Protein AF-A0AB36YJ74-F1 (afdb_monomer_lite)

pLDDT: mean 96.89, std 4.42, range [63.16, 98.62]

Foldseek 3Di:
DDDDDDDPVVCVVCVVCCCCVPNPPPLVVQLVVQLVVVVVVVDDSVVSNCVSPVVVVVLVVQCVVPNPVSSLVVDDPVVNVVVVPD

Sequence (86 aa):
MGTIRSSFMEETKADLLSEQAVLCGPVPRLVEECVKFLTDKGVNPRIATYECLNELKLIVDMMVDYGIHGMYQKISTAAKFGGLHA

Structure (mmCIF, N/CA/C/O backbone):
data_AF-A0AB36YJ74-F1
#
_entry.id   AF-A0AB36YJ74-F1
#
loop_
_atom_site.group_PDB
_atom_site.id
_atom_site.type_symbol
_atom_site.label_atom_id
_atom_site.label_alt_id
_atom_site.label_comp_id
_atom_site.label_asym_id
_atom_site.label_entity_id
_atom_site.label_seq_id
_atom_site.pdbx_PDB_ins_code
_atom_site.Cartn_x
_atom_site.Cartn_y
_atom_site.Cartn_z
_atom_site.occupancy
_atom_site.B_iso_or_equiv
_atom_site.auth_seq_id
_atom_site.auth_comp_id
_atom_site.auth_asym_id
_atom_site.auth_atom_id
_atom_site.pdbx_PDB_model_num
ATOM 1 N N . MET A 1 1 ? 19.418 3.987 -2.428 1.00 63.16 1 MET A N 1
ATOM 2 C CA . MET A 1 1 ? 18.933 3.887 -3.822 1.00 63.16 1 MET A CA 1
ATOM 3 C C . MET A 1 1 ? 20.109 3.588 -4.735 1.00 63.16 1 MET A C 1
ATOM 5 O O . MET A 1 1 ? 21.158 4.191 -4.550 1.00 63.16 1 MET A O 1
ATOM 9 N N . GLY A 1 2 ? 19.941 2.643 -5.660 1.00 82.06 2 GLY A N 1
ATOM 10 C CA . GLY A 1 2 ? 20.899 2.349 -6.731 1.00 82.06 2 GLY A CA 1
ATOM 11 C C . GLY A 1 2 ? 20.344 2.786 -8.087 1.00 82.06 2 GLY A C 1
ATOM 12 O O . GLY A 1 2 ? 19.150 3.053 -8.202 1.00 82.06 2 GLY A O 1
ATOM 13 N N . THR A 1 3 ? 21.199 2.869 -9.104 1.00 90.75 3 THR A N 1
ATOM 14 C CA . THR A 1 3 ? 20.781 3.119 -10.488 1.00 90.75 3 THR A CA 1
ATOM 15 C C . THR A 1 3 ? 20.587 1.799 -11.228 1.00 90.75 3 THR A C 1
ATOM 17 O O . THR A 1 3 ? 21.361 0.858 -11.057 1.00 90.75 3 THR A O 1
ATOM 20 N N . ILE A 1 4 ? 19.549 1.730 -12.061 1.00 94.50 4 ILE A N 1
ATOM 21 C CA . ILE A 1 4 ? 19.266 0.582 -12.927 1.00 94.50 4 ILE A CA 1
ATOM 22 C C . ILE A 1 4 ? 19.298 1.086 -14.368 1.00 94.50 4 ILE A C 1
ATOM 24 O O . ILE A 1 4 ? 18.651 2.077 -14.701 1.00 94.50 4 ILE A O 1
ATOM 28 N N . ARG A 1 5 ? 20.093 0.436 -15.222 1.00 96.25 5 ARG A N 1
ATOM 29 C CA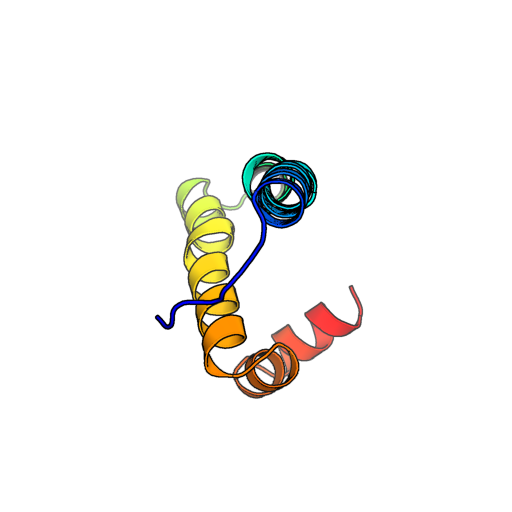 . ARG A 1 5 ? 20.164 0.775 -16.648 1.00 96.25 5 ARG A CA 1
ATOM 30 C C . ARG A 1 5 ? 18.915 0.246 -17.355 1.00 96.25 5 ARG A C 1
ATOM 32 O O . ARG A 1 5 ? 18.613 -0.932 -17.218 1.00 96.25 5 ARG A O 1
ATOM 39 N N . SER A 1 6 ? 18.262 1.095 -18.145 1.00 96.56 6 SER A N 1
ATOM 40 C CA . SER A 1 6 ? 17.075 0.764 -18.944 1.00 96.56 6 SER A CA 1
ATOM 41 C C . SER A 1 6 ? 17.147 1.426 -20.330 1.00 96.56 6 SER A C 1
ATOM 43 O O . SER A 1 6 ? 18.031 2.251 -20.588 1.00 96.56 6 SER A O 1
ATOM 45 N N . SER A 1 7 ? 16.241 1.048 -21.233 1.00 98.38 7 SER A N 1
ATOM 46 C CA . SER A 1 7 ? 15.977 1.768 -22.485 1.00 98.38 7 SER A CA 1
ATOM 47 C C . SER A 1 7 ? 14.810 2.746 -22.312 1.00 98.38 7 SER A C 1
ATOM 49 O O . SER A 1 7 ? 13.958 2.540 -21.454 1.00 98.38 7 SER A O 1
ATOM 51 N N . PHE A 1 8 ? 14.717 3.768 -23.170 1.00 98.44 8 PHE A N 1
ATOM 52 C CA . PHE A 1 8 ? 13.570 4.690 -23.166 1.00 98.44 8 PHE A CA 1
ATOM 53 C C . PHE A 1 8 ? 12.229 3.950 -23.265 1.00 98.44 8 PHE A C 1
ATOM 55 O O . PHE A 1 8 ? 11.304 4.242 -22.523 1.00 98.44 8 PHE A O 1
ATOM 62 N N . MET A 1 9 ? 12.129 2.956 -24.153 1.00 98.56 9 MET A N 1
ATOM 63 C CA . MET A 1 9 ? 10.879 2.220 -24.352 1.00 98.56 9 MET A CA 1
ATOM 64 C C . MET A 1 9 ? 10.492 1.371 -23.134 1.00 98.56 9 MET A C 1
ATOM 66 O O . MET A 1 9 ? 9.310 1.269 -22.813 1.00 98.56 9 MET A O 1
ATOM 70 N N . GLU A 1 10 ? 11.470 0.745 -22.479 1.00 98.25 10 GLU A N 1
ATOM 71 C CA . GLU A 1 10 ? 11.232 -0.078 -21.291 1.00 98.25 10 GLU A CA 1
ATOM 72 C C . GLU A 1 10 ? 10.797 0.776 -20.103 1.00 98.25 10 GLU A C 1
ATOM 74 O O . GLU A 1 10 ? 9.799 0.451 -19.465 1.00 98.25 10 GLU A O 1
ATOM 79 N N . GLU A 1 11 ? 11.497 1.883 -19.850 1.00 98.25 11 GLU A N 1
ATOM 80 C CA . GLU A 1 11 ? 11.154 2.818 -18.780 1.00 98.25 11 GLU A CA 1
ATOM 81 C C . GLU A 1 11 ? 9.764 3.417 -18.995 1.00 98.25 11 GLU A C 1
ATOM 83 O O . GLU A 1 11 ? 8.911 3.255 -18.130 1.00 98.25 11 GLU A O 1
ATOM 88 N N . THR A 1 12 ? 9.475 3.956 -20.182 1.00 98.56 12 THR A N 1
ATOM 89 C CA . THR A 1 12 ? 8.174 4.581 -20.456 1.00 98.56 12 THR A CA 1
ATOM 90 C C . THR A 1 12 ? 7.030 3.582 -20.310 1.00 98.56 12 THR A C 1
ATOM 92 O O . THR A 1 12 ? 5.966 3.912 -19.794 1.00 98.56 12 THR A O 1
ATOM 95 N N . LYS A 1 13 ? 7.226 2.331 -20.747 1.00 98.44 13 LYS A N 1
ATOM 96 C CA . LYS A 1 13 ? 6.203 1.296 -20.584 1.00 98.44 13 LYS A CA 1
ATOM 97 C C . LYS A 1 13 ? 6.029 0.904 -19.117 1.00 98.44 13 LYS A C 1
ATOM 99 O O . LYS A 1 13 ? 4.895 0.729 -18.681 1.00 98.44 13 LYS A O 1
ATOM 104 N N . ALA A 1 14 ? 7.121 0.716 -18.379 1.00 98.12 14 ALA A N 1
ATOM 105 C CA . ALA A 1 14 ? 7.065 0.313 -16.979 1.00 98.12 14 ALA A CA 1
ATOM 106 C C . ALA A 1 14 ? 6.451 1.408 -16.098 1.00 98.12 14 ALA A C 1
ATOM 108 O O . ALA A 1 14 ? 5.576 1.099 -15.291 1.00 98.12 14 ALA A O 1
ATOM 109 N N . ASP A 1 15 ? 6.856 2.661 -16.298 1.00 98.31 15 ASP A N 1
ATOM 110 C CA . ASP A 1 15 ? 6.387 3.821 -15.543 1.00 98.31 15 ASP A CA 1
ATOM 111 C C . ASP A 1 15 ? 4.870 3.984 -15.700 1.00 98.31 15 ASP A C 1
ATOM 113 O O . ASP A 1 15 ? 4.135 3.774 -14.731 1.00 98.31 15 ASP A O 1
ATOM 117 N N . LEU A 1 16 ? 4.395 4.137 -16.946 1.00 98.50 16 LEU A N 1
ATOM 118 C CA . LEU A 1 16 ? 2.971 4.286 -17.275 1.00 98.50 16 LEU A CA 1
ATOM 119 C C . LEU A 1 16 ? 2.109 3.117 -16.777 1.00 98.50 16 LEU A C 1
ATOM 121 O O . LEU A 1 16 ? 0.987 3.311 -16.309 1.00 98.50 16 LEU A O 1
ATOM 125 N N . LEU A 1 1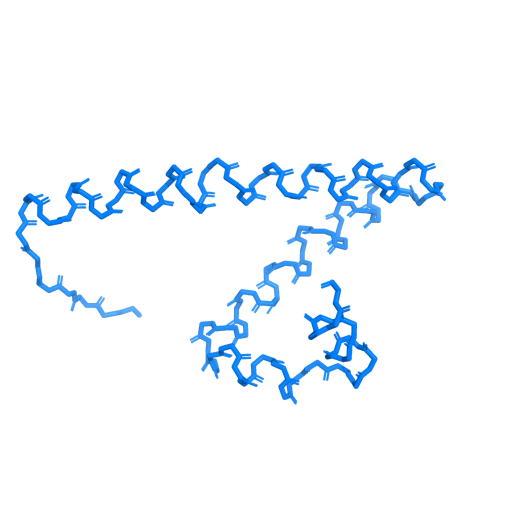7 ? 2.600 1.879 -16.887 1.00 98.31 17 LEU A N 1
ATOM 126 C CA . LEU A 1 17 ? 1.848 0.725 -16.395 1.00 98.31 17 LEU A CA 1
ATOM 127 C C . LEU A 1 17 ? 1.808 0.694 -14.868 1.00 98.31 17 LEU A C 1
ATOM 129 O O . LEU A 1 17 ? 0.763 0.391 -14.298 1.00 98.31 17 LEU A O 1
ATOM 133 N N . SER A 1 18 ? 2.920 0.993 -14.197 1.00 98.31 18 SER A N 1
ATOM 134 C CA . SER A 1 18 ? 3.006 0.913 -12.738 1.00 98.31 18 SER A CA 1
ATOM 135 C C . SER A 1 18 ? 2.190 2.005 -12.046 1.00 98.31 18 SER A C 1
ATOM 137 O O . SER A 1 18 ? 1.492 1.718 -11.070 1.00 98.31 18 SER A O 1
ATOM 139 N N . GLU A 1 19 ? 2.188 3.229 -12.576 1.00 98.25 19 GLU A N 1
ATOM 140 C CA . GLU A 1 19 ? 1.389 4.326 -12.031 1.00 98.25 19 GLU A CA 1
ATOM 141 C C . GLU A 1 19 ? -0.118 4.046 -12.159 1.00 98.25 19 GLU A C 1
ATOM 143 O O . GLU A 1 19 ? -0.882 4.297 -11.223 1.00 98.25 19 GLU A O 1
ATOM 148 N N . GLN A 1 20 ? -0.543 3.437 -13.271 1.00 97.81 20 GLN A N 1
ATOM 149 C CA . GLN A 1 20 ? -1.948 3.120 -13.532 1.00 97.81 20 GLN A CA 1
ATOM 150 C C . GLN A 1 20 ? -2.410 1.862 -12.794 1.00 97.81 20 GLN A C 1
ATOM 152 O O . GLN A 1 20 ? -3.541 1.816 -12.314 1.00 97.81 20 GLN A O 1
ATOM 157 N N . ALA A 1 21 ? -1.558 0.840 -12.698 1.00 97.75 21 ALA A N 1
ATOM 158 C CA . ALA A 1 21 ? -1.919 -0.456 -12.127 1.00 97.75 21 ALA A CA 1
ATOM 159 C C . ALA A 1 21 ? -1.641 -0.571 -10.623 1.00 97.75 21 ALA A C 1
ATOM 161 O O . ALA A 1 21 ? -2.141 -1.504 -9.996 1.00 97.75 21 ALA A O 1
ATOM 162 N N . VAL A 1 22 ? -0.855 0.340 -10.036 1.00 97.69 22 VAL A N 1
ATOM 163 C CA . VAL A 1 22 ? -0.513 0.296 -8.607 1.00 97.69 22 VAL A CA 1
ATOM 164 C C . VAL A 1 22 ? -0.456 1.691 -7.982 1.00 97.69 22 VAL A C 1
ATOM 166 O O . VAL A 1 22 ? -1.230 1.975 -7.070 1.00 97.69 22 VAL A O 1
ATOM 169 N N . LEU A 1 23 ? 0.452 2.559 -8.437 1.00 97.81 23 LEU A N 1
ATOM 170 C CA . LEU A 1 23 ? 0.937 3.669 -7.604 1.00 97.81 23 LEU A CA 1
ATOM 171 C C . LEU A 1 23 ? -0.049 4.836 -7.486 1.00 97.81 23 LEU A C 1
ATOM 173 O O . LEU A 1 23 ? -0.328 5.290 -6.381 1.00 97.81 23 LEU A O 1
ATOM 177 N N . CYS A 1 24 ? -0.557 5.339 -8.610 1.00 97.62 24 CYS A N 1
ATOM 178 C CA . CYS A 1 24 ? -1.290 6.604 -8.661 1.00 97.62 24 CYS A CA 1
ATOM 179 C C . CYS A 1 24 ? -2.803 6.414 -8.778 1.00 97.62 24 CYS A C 1
ATOM 181 O O . CYS A 1 24 ? -3.557 7.268 -8.321 1.00 97.62 24 CYS A O 1
ATOM 183 N N . GLY A 1 25 ? -3.264 5.307 -9.361 1.00 94.38 25 GLY A N 1
ATOM 184 C CA . GLY A 1 25 ? -4.688 4.968 -9.367 1.00 94.38 25 GLY A CA 1
ATOM 185 C C . GLY A 1 25 ? -5.088 4.106 -8.163 1.00 94.38 25 GLY A C 1
ATOM 186 O O . GLY A 1 25 ? -5.874 4.554 -7.325 1.00 94.38 25 GLY A O 1
ATOM 187 N N . PRO A 1 26 ? -4.580 2.864 -8.064 1.00 98.12 26 PRO A N 1
ATOM 188 C CA . PRO A 1 26 ? -5.097 1.899 -7.094 1.00 98.12 26 PRO A CA 1
ATOM 189 C C . PRO A 1 26 ? -4.765 2.183 -5.632 1.00 98.12 26 PRO A C 1
ATOM 191 O O . PRO A 1 26 ? -5.663 2.078 -4.803 1.00 98.12 26 PRO A O 1
ATOM 194 N N . VAL A 1 27 ? -3.527 2.558 -5.291 1.00 98.25 27 VAL A N 1
ATOM 195 C CA . VAL A 1 27 ? -3.155 2.808 -3.886 1.00 98.25 27 VAL A CA 1
ATOM 196 C C . VAL A 1 27 ? -3.989 3.936 -3.254 1.00 98.25 27 VAL A C 1
ATOM 198 O O . VAL A 1 27 ? -4.569 3.691 -2.194 1.00 98.25 27 VAL A O 1
ATOM 201 N N . PRO A 1 28 ? -4.140 5.130 -3.868 1.00 98.00 28 PRO A N 1
ATOM 202 C CA . PRO A 1 28 ? -4.993 6.179 -3.306 1.00 98.00 28 PRO A CA 1
ATOM 203 C C . PRO A 1 28 ? -6.451 5.738 -3.152 1.00 98.00 28 PRO A C 1
ATOM 205 O O . PRO A 1 28 ? -7.039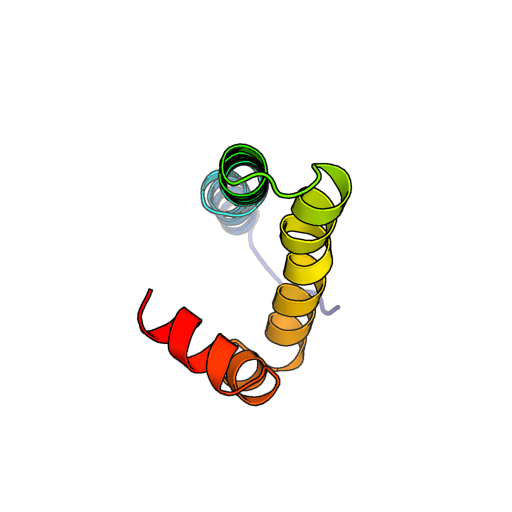 5.938 -2.092 1.00 98.00 28 PRO A O 1
ATOM 208 N N . ARG A 1 29 ? -7.009 5.060 -4.166 1.00 98.31 29 ARG A N 1
ATOM 209 C CA . ARG A 1 29 ? -8.382 4.537 -4.121 1.00 98.31 29 ARG A CA 1
ATOM 210 C C . ARG A 1 29 ? -8.576 3.529 -2.990 1.00 98.31 29 ARG A C 1
ATOM 212 O O . ARG A 1 29 ? -9.563 3.619 -2.271 1.00 98.31 29 ARG A O 1
ATOM 219 N N . LEU A 1 30 ? -7.637 2.598 -2.812 1.00 98.12 30 LEU A N 1
ATOM 220 C CA . LEU A 1 30 ? -7.675 1.617 -1.727 1.00 98.12 30 LEU A CA 1
ATOM 221 C C . LEU A 1 30 ? -7.720 2.314 -0.362 1.00 98.12 30 LEU A C 1
ATOM 223 O O . LEU A 1 30 ? -8.521 1.944 0.493 1.00 98.12 30 LEU A O 1
ATOM 227 N N . VAL A 1 31 ? -6.887 3.339 -0.161 1.00 98.25 31 VAL A N 1
ATOM 228 C CA . VAL A 1 31 ? -6.886 4.119 1.083 1.00 98.25 31 VAL A CA 1
ATOM 229 C C . VAL A 1 31 ? -8.236 4.808 1.288 1.00 98.25 31 VAL A C 1
ATOM 231 O O . VAL A 1 31 ? -8.809 4.691 2.368 1.00 98.25 31 VAL A O 1
ATOM 234 N N . GLU A 1 32 ? -8.774 5.486 0.273 1.00 98.19 32 GLU A N 1
ATOM 235 C CA . GLU A 1 32 ? -10.075 6.165 0.360 1.00 98.19 32 GLU A CA 1
ATOM 236 C C . GLU A 1 32 ? -11.224 5.196 0.680 1.00 98.19 32 GLU A C 1
ATOM 238 O O . GLU A 1 32 ? -12.045 5.477 1.557 1.00 98.19 32 GLU A O 1
ATOM 243 N N . GLU A 1 33 ? -11.265 4.039 0.016 1.00 98.50 33 GLU A N 1
ATOM 244 C CA . GLU A 1 33 ? -12.285 3.009 0.229 1.00 98.50 33 GLU A CA 1
ATOM 245 C C . GLU A 1 33 ? -12.197 2.404 1.638 1.00 98.50 33 GLU A C 1
ATOM 247 O O . GLU A 1 33 ? -13.222 2.263 2.311 1.00 98.50 33 GLU A O 1
ATOM 252 N N . CYS A 1 34 ? -10.988 2.129 2.138 1.00 98.00 34 CYS A N 1
ATOM 253 C CA . CYS A 1 34 ? -10.777 1.643 3.502 1.00 98.00 34 CYS A CA 1
ATOM 254 C C . CYS A 1 34 ? -11.155 2.693 4.558 1.00 98.00 34 CYS A C 1
ATOM 256 O O . CYS A 1 34 ? -11.841 2.370 5.530 1.00 98.00 34 CYS A O 1
ATOM 258 N N . VAL A 1 35 ? -10.788 3.964 4.354 1.00 98.56 35 VAL A N 1
ATOM 259 C CA . VAL A 1 35 ? -11.193 5.064 5.247 1.00 98.56 35 VAL A CA 1
ATOM 260 C C . VAL A 1 35 ? -12.713 5.182 5.279 1.00 98.56 35 VAL A C 1
ATOM 262 O O . VAL A 1 35 ? -13.307 5.275 6.358 1.00 98.56 35 VAL A O 1
ATOM 265 N N . LYS A 1 36 ? -13.365 5.131 4.112 1.00 98.56 36 LYS A N 1
ATOM 266 C CA . LYS A 1 36 ? -14.825 5.151 4.026 1.00 98.56 36 LYS A CA 1
ATOM 267 C C . LYS A 1 36 ? -15.439 3.968 4.779 1.00 98.56 36 LYS A C 1
ATOM 269 O O . LYS A 1 36 ? -16.344 4.164 5.581 1.00 98.56 36 LYS A O 1
ATOM 274 N N . PHE A 1 37 ? -14.924 2.759 4.579 1.00 98.38 37 PHE A N 1
ATOM 275 C CA . PHE A 1 37 ? -15.411 1.571 5.275 1.00 98.38 37 PHE A CA 1
ATOM 276 C C . PHE A 1 37 ? -15.319 1.708 6.804 1.00 98.38 37 PHE A C 1
ATOM 278 O O . PHE A 1 37 ? -16.298 1.452 7.505 1.00 98.38 37 PHE A O 1
ATOM 285 N N . LEU A 1 38 ? -14.174 2.148 7.335 1.00 98.56 38 LEU A N 1
ATOM 286 C CA . LEU A 1 38 ? -13.992 2.323 8.779 1.00 98.56 38 LEU A CA 1
ATOM 287 C C . LEU A 1 38 ? -14.907 3.419 9.340 1.00 98.56 38 LEU A C 1
ATOM 289 O O . LEU A 1 38 ? -15.517 3.244 10.397 1.00 98.56 38 LEU A O 1
ATOM 293 N N . THR A 1 39 ? -15.045 4.534 8.624 1.00 98.56 39 THR A N 1
ATOM 294 C CA . THR A 1 39 ? -15.930 5.635 9.036 1.00 98.56 39 THR A CA 1
ATOM 295 C C . THR A 1 39 ? -17.408 5.254 8.996 1.00 98.56 39 THR A C 1
ATOM 297 O O . THR A 1 39 ? -18.126 5.563 9.946 1.00 98.56 39 THR A O 1
ATOM 300 N N . ASP A 1 40 ? -17.855 4.493 7.992 1.00 98.62 40 ASP A N 1
ATOM 301 C CA . ASP A 1 40 ? -19.210 3.921 7.933 1.00 98.62 40 ASP A CA 1
ATOM 302 C C . ASP A 1 40 ? -19.486 2.971 9.120 1.00 98.62 40 ASP A C 1
ATOM 304 O O . ASP A 1 40 ? -20.631 2.800 9.542 1.00 98.62 40 ASP A O 1
ATOM 308 N N . LYS A 1 41 ? -18.438 2.360 9.690 1.00 98.44 41 LYS A N 1
ATOM 309 C CA . LYS A 1 41 ? -18.499 1.531 10.907 1.00 98.44 41 LYS A CA 1
ATOM 310 C C . LYS A 1 41 ? -18.368 2.332 12.209 1.00 98.44 41 LYS A C 1
ATOM 312 O O . LYS A 1 41 ? -18.332 1.736 13.283 1.00 98.44 41 LYS A O 1
ATOM 317 N N . GLY A 1 42 ? -18.336 3.663 12.135 1.00 98.44 42 GLY A N 1
ATOM 318 C CA . GLY A 1 42 ? -18.300 4.557 13.293 1.00 98.44 42 GLY A CA 1
ATOM 319 C C . GLY A 1 42 ? -16.897 4.894 13.805 1.00 98.44 42 GLY A C 1
ATOM 320 O O . GLY A 1 42 ? -16.775 5.520 14.859 1.00 98.44 42 GLY A O 1
ATOM 321 N N . VAL A 1 43 ? -15.834 4.519 13.087 1.00 98.56 43 VAL A N 1
ATOM 322 C CA . VAL A 1 43 ? -14.467 4.939 13.430 1.00 98.56 43 VAL A CA 1
ATOM 323 C C . VAL A 1 43 ? -14.302 6.428 13.126 1.00 98.56 43 VAL A C 1
ATOM 325 O O . VAL A 1 43 ? -14.770 6.932 12.105 1.00 98.56 43 VAL A O 1
ATOM 328 N N . ASN A 1 44 ? -13.618 7.158 14.010 1.00 98.44 44 ASN A N 1
ATOM 329 C CA . ASN A 1 44 ? -13.330 8.572 13.788 1.00 98.44 44 ASN A CA 1
ATOM 330 C C . ASN A 1 44 ? -12.554 8.770 12.465 1.00 98.44 44 ASN A C 1
ATOM 332 O O . ASN A 1 44 ? -11.533 8.107 12.290 1.00 98.44 44 ASN A O 1
ATOM 336 N N . PRO A 1 45 ? -12.939 9.717 11.585 1.00 97.75 45 PRO A N 1
ATOM 337 C CA . PRO A 1 45 ? -12.273 9.906 10.295 1.00 97.75 45 PRO A CA 1
ATOM 338 C C . PRO A 1 45 ? -10.764 10.141 10.378 1.00 97.75 45 PRO A C 1
ATOM 340 O O . PRO A 1 45 ? -10.028 9.609 9.558 1.00 97.75 45 PRO A O 1
ATOM 343 N N . ARG A 1 46 ? -10.273 10.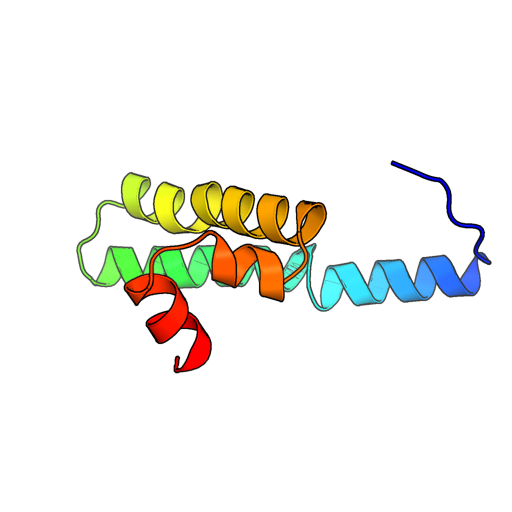874 11.388 1.00 97.50 46 ARG A N 1
ATOM 344 C CA . ARG A 1 46 ? -8.826 11.094 11.550 1.00 97.50 46 ARG A CA 1
ATOM 345 C C . ARG A 1 46 ? -8.092 9.818 11.945 1.00 97.50 46 ARG A C 1
ATOM 347 O O . ARG A 1 46 ? -6.987 9.600 11.464 1.00 97.50 46 ARG A O 1
ATOM 354 N N . ILE A 1 47 ? -8.706 8.991 12.793 1.00 98.38 47 ILE A N 1
ATOM 355 C CA . ILE A 1 47 ? -8.155 7.679 13.150 1.00 98.38 47 ILE A CA 1
ATOM 356 C C . ILE A 1 47 ? -8.183 6.763 11.928 1.00 98.38 47 ILE A C 1
ATOM 358 O O . ILE A 1 47 ? -7.150 6.218 11.579 1.00 98.38 47 ILE A O 1
ATOM 362 N N . ALA A 1 48 ? -9.308 6.676 11.213 1.00 98.44 48 ALA A N 1
ATOM 363 C CA . ALA A 1 48 ? -9.415 5.872 9.997 1.00 98.44 48 ALA A CA 1
ATOM 364 C C . ALA A 1 48 ? -8.359 6.261 8.949 1.00 98.44 48 ALA A C 1
ATOM 366 O O . ALA A 1 48 ? -7.694 5.392 8.399 1.00 98.44 48 ALA A O 1
ATOM 367 N N . THR A 1 49 ? -8.147 7.559 8.704 1.00 97.75 49 THR A N 1
ATOM 368 C CA . THR A 1 49 ? -7.081 8.022 7.804 1.00 97.75 49 THR A CA 1
ATOM 369 C C . THR A 1 49 ? -5.696 7.618 8.297 1.00 97.75 49 THR A C 1
ATOM 371 O O . THR A 1 49 ? -4.890 7.167 7.490 1.00 97.75 49 THR A O 1
ATOM 374 N N . TYR A 1 50 ? -5.410 7.757 9.594 1.00 97.62 50 TYR A N 1
ATOM 375 C CA . TYR A 1 50 ? -4.122 7.347 10.152 1.00 97.62 50 TYR A CA 1
ATOM 376 C C . TYR A 1 50 ? -3.886 5.840 9.970 1.00 97.62 50 TYR A C 1
ATOM 378 O O . TYR A 1 50 ? -2.868 5.447 9.407 1.00 97.62 50 TYR A O 1
ATOM 386 N N . GLU A 1 51 ? -4.858 5.014 10.355 1.00 98.00 51 GLU A N 1
ATOM 387 C CA . GLU A 1 51 ? -4.813 3.555 10.202 1.00 98.00 51 GLU A CA 1
ATOM 388 C C . GLU A 1 51 ? -4.615 3.151 8.730 1.00 98.00 51 GLU A C 1
ATOM 390 O O . GLU A 1 51 ? -3.770 2.325 8.411 1.00 98.00 51 GLU A O 1
ATOM 395 N N . CYS A 1 52 ? -5.338 3.766 7.789 1.00 97.94 52 CYS A N 1
ATOM 396 C CA . CYS A 1 52 ? -5.269 3.361 6.383 1.00 97.94 52 CYS A CA 1
ATOM 397 C C . CYS A 1 52 ? -4.066 3.926 5.615 1.00 97.94 52 CYS A C 1
ATOM 399 O O . CYS A 1 52 ? -3.612 3.288 4.668 1.00 97.94 52 CYS A O 1
ATOM 401 N N . LEU A 1 53 ? -3.560 5.113 5.967 1.00 97.44 53 LEU A N 1
ATOM 402 C CA . LEU A 1 53 ? -2.484 5.775 5.219 1.00 97.44 53 LEU A CA 1
ATOM 403 C C . LEU A 1 53 ? -1.127 5.677 5.924 1.00 97.44 53 LEU A C 1
ATOM 405 O O . LEU A 1 53 ? -0.127 5.323 5.296 1.00 97.44 53 LEU A O 1
ATOM 409 N N . ASN A 1 54 ? -1.065 5.993 7.219 1.00 95.94 54 ASN A N 1
ATOM 410 C CA . ASN A 1 54 ? 0.198 5.990 7.954 1.00 95.94 54 ASN A CA 1
ATOM 411 C C . ASN A 1 54 ? 0.691 4.564 8.208 1.00 95.94 54 ASN A C 1
ATOM 413 O O . ASN A 1 54 ? 1.886 4.315 8.043 1.00 95.94 54 ASN A O 1
ATOM 417 N N . GLU A 1 55 ? -0.190 3.616 8.539 1.00 97.69 55 GLU A N 1
ATOM 418 C CA . GLU A 1 55 ? 0.243 2.218 8.666 1.00 97.69 55 GLU A CA 1
ATOM 419 C C . GLU A 1 55 ? 0.587 1.592 7.314 1.00 97.69 55 GLU A C 1
ATOM 421 O O . GLU A 1 55 ? 1.537 0.812 7.235 1.00 97.69 55 GLU A O 1
ATOM 426 N N . LEU A 1 56 ? -0.086 1.989 6.224 1.00 98.00 56 LEU A N 1
ATOM 427 C CA . LEU A 1 56 ? 0.294 1.553 4.877 1.00 98.00 56 LEU A CA 1
ATOM 428 C C . LEU A 1 56 ? 1.749 1.924 4.567 1.00 98.00 56 LEU A C 1
ATOM 430 O O . LEU A 1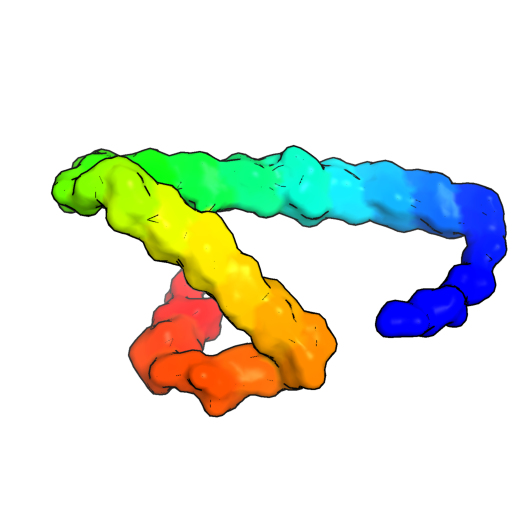 56 ? 2.487 1.095 4.035 1.00 98.00 56 LEU A O 1
ATOM 434 N N . LYS A 1 57 ? 2.197 3.124 4.962 1.00 97.81 57 LYS A N 1
ATOM 435 C CA . LYS A 1 57 ? 3.614 3.494 4.856 1.00 97.81 57 LYS A CA 1
ATOM 436 C C . LYS A 1 57 ? 4.514 2.515 5.614 1.00 97.81 57 LYS A C 1
ATOM 438 O O . LYS A 1 57 ? 5.509 2.075 5.049 1.00 97.81 57 LYS A O 1
ATOM 443 N N . LEU A 1 58 ? 4.179 2.156 6.855 1.00 97.44 58 LEU A N 1
ATOM 444 C CA . LEU A 1 58 ? 4.982 1.216 7.650 1.00 97.44 58 LEU A CA 1
ATOM 445 C C . LEU A 1 58 ? 5.059 -0.169 6.990 1.00 97.44 58 LEU A C 1
ATOM 447 O O . LEU A 1 58 ? 6.125 -0.783 6.965 1.00 97.44 58 LEU A O 1
ATOM 451 N N . ILE A 1 59 ? 3.949 -0.649 6.425 1.00 98.06 59 ILE A N 1
ATOM 452 C CA . ILE A 1 59 ? 3.897 -1.925 5.700 1.00 98.06 59 ILE A CA 1
ATOM 453 C C . ILE A 1 59 ? 4.763 -1.872 4.438 1.00 98.06 59 ILE A C 1
ATOM 455 O O . ILE A 1 59 ? 5.559 -2.785 4.216 1.00 98.06 59 ILE A O 1
ATOM 459 N N . VAL A 1 60 ? 4.663 -0.801 3.644 1.00 98.06 60 VAL A N 1
ATOM 460 C CA . VAL A 1 60 ? 5.477 -0.615 2.432 1.00 98.06 60 VAL A CA 1
ATOM 461 C C . VAL A 1 60 ? 6.960 -0.488 2.775 1.00 98.06 60 VAL A C 1
ATOM 463 O O . VAL A 1 60 ? 7.774 -1.152 2.137 1.00 98.06 60 VAL A O 1
ATOM 466 N N . ASP A 1 61 ? 7.321 0.282 3.804 1.00 98.12 61 ASP A N 1
ATOM 467 C CA . ASP A 1 61 ? 8.709 0.404 4.262 1.00 98.12 61 ASP A CA 1
ATOM 468 C C . ASP A 1 61 ? 9.264 -0.982 4.659 1.00 98.12 61 ASP A C 1
ATOM 470 O O . ASP A 1 61 ? 10.340 -1.377 4.212 1.00 98.12 61 ASP A O 1
ATOM 474 N N . MET A 1 62 ? 8.493 -1.794 5.397 1.00 98.25 62 MET A N 1
ATOM 475 C CA . MET A 1 62 ? 8.895 -3.168 5.724 1.00 98.25 62 MET A CA 1
ATOM 476 C C . MET A 1 62 ? 9.012 -4.076 4.494 1.00 98.25 62 MET A C 1
ATOM 478 O O . MET A 1 62 ? 9.888 -4.940 4.455 1.00 98.25 62 MET A O 1
ATOM 482 N N . MET A 1 63 ? 8.143 -3.916 3.495 1.00 98.06 63 MET A N 1
ATOM 483 C CA . MET A 1 63 ? 8.238 -4.672 2.245 1.00 98.06 63 MET A CA 1
ATOM 484 C C . MET A 1 63 ? 9.491 -4.303 1.449 1.00 98.06 63 MET A C 1
ATOM 486 O O . MET A 1 63 ? 10.096 -5.187 0.847 1.00 98.06 63 MET A O 1
ATOM 490 N N . VAL A 1 64 ? 9.886 -3.029 1.451 1.00 96.81 64 VAL A N 1
ATOM 491 C CA . VAL A 1 64 ? 11.115 -2.563 0.798 1.00 96.81 64 VAL A CA 1
ATOM 492 C C . VAL A 1 64 ? 12.348 -3.109 1.518 1.00 96.81 64 VAL A C 1
ATOM 494 O O . VAL A 1 64 ? 13.247 -3.634 0.864 1.00 96.81 64 VAL A O 1
ATOM 497 N N . ASP A 1 65 ? 12.369 -3.049 2.850 1.00 97.19 65 ASP A N 1
ATOM 498 C CA . ASP A 1 65 ? 13.537 -3.444 3.644 1.00 97.19 65 ASP A CA 1
ATOM 499 C C . ASP A 1 65 ? 13.705 -4.967 3.766 1.00 97.19 65 ASP A C 1
ATOM 501 O O . ASP A 1 65 ? 14.829 -5.471 3.822 1.00 97.19 65 ASP A O 1
ATOM 505 N N . TYR A 1 66 ? 12.600 -5.718 3.830 1.00 97.56 66 TYR A N 1
ATOM 506 C CA . TYR A 1 66 ? 12.616 -7.140 4.201 1.00 97.56 66 TYR A CA 1
ATOM 507 C C . TYR A 1 66 ? 11.866 -8.057 3.225 1.00 97.56 66 TYR A C 1
ATOM 509 O O . TYR A 1 66 ? 11.790 -9.269 3.446 1.00 97.56 66 TYR A O 1
ATOM 517 N N . GLY A 1 67 ? 11.291 -7.508 2.154 1.00 97.69 67 GLY A N 1
ATOM 518 C CA . GLY A 1 67 ? 10.390 -8.233 1.262 1.00 97.69 67 GLY A CA 1
ATOM 519 C C . GLY A 1 67 ? 9.036 -8.556 1.907 1.00 97.69 67 GLY A C 1
ATOM 520 O O . GLY A 1 67 ? 8.827 -8.411 3.112 1.00 97.69 67 GLY A O 1
ATOM 521 N N . ILE A 1 68 ? 8.096 -9.059 1.100 1.00 97.19 68 ILE A N 1
ATOM 522 C CA . ILE A 1 68 ? 6.732 -9.406 1.551 1.00 97.19 68 ILE A CA 1
ATOM 523 C C . ILE A 1 68 ? 6.760 -10.454 2.674 1.00 97.19 68 ILE A C 1
ATOM 525 O O . ILE A 1 68 ? 6.071 -10.315 3.683 1.00 97.19 68 ILE A O 1
ATOM 529 N N . HIS A 1 69 ? 7.585 -11.496 2.535 1.00 96.50 69 HIS A N 1
ATOM 530 C CA . HIS A 1 69 ? 7.705 -12.522 3.571 1.00 96.50 69 HIS A CA 1
ATOM 531 C C . HIS A 1 69 ? 8.274 -11.955 4.879 1.00 96.50 69 HIS A C 1
ATOM 533 O O . HIS A 1 69 ? 7.780 -12.294 5.954 1.00 96.50 69 HIS A O 1
ATOM 539 N N . GLY A 1 70 ? 9.275 -11.072 4.796 1.00 97.44 70 GLY A N 1
ATOM 540 C CA . GLY A 1 70 ? 9.861 -10.419 5.965 1.00 97.44 70 GLY A CA 1
ATOM 541 C C . GLY A 1 70 ? 8.885 -9.474 6.665 1.00 97.44 70 GLY A C 1
ATOM 542 O O . GLY A 1 70 ? 8.830 -9.474 7.892 1.00 97.44 70 GLY A O 1
ATOM 543 N N . MET A 1 71 ? 8.047 -8.752 5.914 1.00 98.12 71 MET A N 1
ATOM 544 C CA . MET A 1 71 ? 6.939 -7.968 6.472 1.00 98.12 71 MET A CA 1
ATOM 545 C C . MET A 1 71 ? 6.000 -8.857 7.303 1.00 98.12 71 MET A C 1
ATOM 547 O O . MET A 1 71 ? 5.761 -8.570 8.475 1.00 98.12 71 MET A O 1
ATOM 551 N N . TYR A 1 72 ? 5.570 -10.009 6.772 1.00 97.81 72 TYR A N 1
ATOM 552 C CA . TYR A 1 72 ? 4.720 -10.943 7.524 1.00 97.81 72 TYR A CA 1
ATOM 553 C C . TYR A 1 72 ? 5.396 -11.553 8.759 1.00 97.81 72 TYR A C 1
ATOM 555 O O . TYR A 1 72 ? 4.704 -12.018 9.662 1.00 97.81 72 TYR A O 1
ATOM 563 N N . GLN A 1 73 ? 6.728 -11.602 8.813 1.00 97.38 73 GLN A N 1
ATOM 564 C CA . GLN A 1 73 ? 7.466 -12.027 10.007 1.00 97.38 73 GLN A CA 1
ATOM 565 C C . GLN A 1 73 ? 7.597 -10.913 11.060 1.00 97.38 73 GLN A C 1
ATOM 567 O O . GLN A 1 73 ? 7.970 -11.203 12.195 1.00 97.38 73 GLN A O 1
ATOM 572 N N . LYS A 1 74 ? 7.308 -9.657 10.698 1.00 97.00 74 LYS A N 1
ATOM 573 C CA . LYS A 1 74 ? 7.481 -8.469 11.551 1.00 97.00 74 LYS A CA 1
ATOM 574 C C . LYS A 1 74 ? 6.177 -7.875 12.081 1.00 97.00 74 LYS A C 1
ATOM 576 O O . LYS A 1 74 ? 6.229 -7.016 12.956 1.00 97.00 74 LYS A O 1
ATOM 581 N N . ILE A 1 75 ? 5.028 -8.342 11.601 1.00 97.69 75 ILE A N 1
ATOM 582 C CA . ILE A 1 75 ? 3.709 -7.987 12.138 1.00 97.69 75 ILE A CA 1
ATOM 583 C C . ILE A 1 75 ? 3.201 -9.042 13.130 1.00 97.69 75 ILE A C 1
ATOM 585 O O . ILE A 1 75 ? 3.733 -10.150 13.219 1.00 97.69 75 ILE A O 1
ATOM 589 N N . SER A 1 76 ? 2.154 -8.708 13.888 1.00 97.88 76 SER A N 1
ATOM 590 C CA . SER A 1 76 ? 1.558 -9.632 14.859 1.00 97.88 76 SER A CA 1
ATOM 591 C C . SER A 1 76 ? 0.956 -10.874 14.187 1.00 97.88 76 SER A C 1
ATOM 593 O O . SER A 1 76 ? 0.520 -10.836 13.034 1.00 97.88 76 SER A O 1
ATOM 595 N N . THR A 1 77 ? 0.853 -11.980 14.932 1.00 97.50 77 THR A N 1
ATOM 596 C CA . THR A 1 77 ? 0.223 -13.217 14.439 1.00 97.50 77 THR A CA 1
ATOM 597 C C . THR A 1 77 ? -1.212 -12.985 13.963 1.00 97.50 77 THR A C 1
ATOM 599 O O . THR A 1 77 ? -1.612 -13.560 12.954 1.00 97.50 77 THR A O 1
ATOM 602 N N . ALA A 1 78 ? -1.968 -12.117 14.644 1.00 98.00 78 ALA A N 1
ATOM 603 C CA . ALA A 1 78 ? -3.333 -11.769 14.255 1.00 98.00 78 ALA A CA 1
ATOM 604 C C . ALA A 1 78 ? -3.373 -11.039 12.902 1.00 98.00 78 ALA A C 1
ATOM 606 O O . ALA A 1 78 ? -4.145 -11.426 12.028 1.00 98.00 78 ALA A O 1
ATOM 607 N N . ALA A 1 79 ? -2.499 -10.047 12.699 1.00 97.00 79 ALA A N 1
ATOM 608 C CA . ALA A 1 79 ? -2.415 -9.309 11.439 1.00 97.00 79 ALA A CA 1
ATOM 609 C C . ALA A 1 79 ? -1.945 -10.205 10.282 1.00 97.00 79 ALA A C 1
ATOM 611 O O . ALA A 1 79 ? -2.518 -10.167 9.196 1.00 97.00 79 ALA A O 1
ATOM 612 N N . LYS A 1 80 ? -0.956 -11.075 10.525 1.00 97.69 80 LYS A N 1
ATOM 613 C CA . LYS A 1 80 ? -0.497 -12.064 9.540 1.00 97.69 80 LYS A CA 1
ATOM 614 C C . LYS A 1 80 ? -1.608 -13.034 9.146 1.00 97.69 80 LYS A C 1
ATOM 616 O O . LYS A 1 80 ? -1.796 -13.279 7.960 1.00 97.69 80 LYS A O 1
ATOM 621 N N . PHE A 1 81 ? -2.319 -13.590 10.127 1.00 97.56 81 PHE A N 1
ATOM 622 C CA . PHE A 1 81 ? -3.428 -14.503 9.866 1.00 97.56 81 PHE A CA 1
ATOM 623 C C . PHE A 1 81 ? -4.528 -13.806 9.061 1.00 97.56 81 PHE A C 1
ATOM 625 O O . PHE A 1 81 ? -4.932 -14.323 8.026 1.00 97.56 81 PHE A O 1
ATOM 632 N N . GLY A 1 82 ? -4.944 -12.603 9.471 1.00 96.94 82 GLY A N 1
ATOM 633 C CA . GLY A 1 82 ? -5.922 -11.810 8.726 1.00 96.94 82 GLY A CA 1
ATOM 634 C C . GLY A 1 82 ? -5.480 -11.535 7.288 1.00 96.94 82 GLY A C 1
ATOM 635 O O . GLY A 1 82 ? -6.232 -11.798 6.362 1.00 96.94 82 GLY A O 1
ATOM 636 N N . GLY A 1 83 ? -4.239 -11.091 7.079 1.00 94.81 83 GLY A N 1
ATOM 637 C CA . GLY A 1 83 ? -3.733 -10.748 5.747 1.00 94.81 83 GLY A CA 1
ATOM 638 C C . GLY A 1 83 ? -3.529 -11.930 4.792 1.00 94.81 83 GLY A C 1
ATOM 639 O O . GLY A 1 83 ? -3.526 -11.721 3.585 1.00 94.81 83 GLY A O 1
ATOM 640 N N . LEU A 1 84 ? -3.345 -13.158 5.291 1.00 95.25 84 LEU A N 1
ATOM 641 C CA . LEU A 1 84 ? -3.193 -14.359 4.451 1.00 95.25 84 LEU A CA 1
ATOM 642 C C . LEU A 1 84 ? -4.527 -15.046 4.116 1.00 95.25 84 LEU A C 1
ATOM 644 O O . LEU A 1 84 ? -4.546 -15.953 3.284 1.00 95.25 84 LEU A 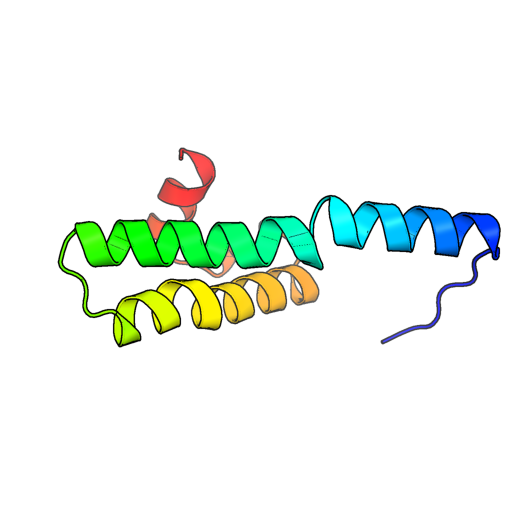O 1
ATOM 648 N N . HIS A 1 85 ? -5.615 -14.647 4.776 1.00 94.88 85 HIS A N 1
ATOM 649 C CA . HIS A 1 85 ? -6.920 -15.309 4.693 1.00 94.88 85 HIS A CA 1
ATOM 650 C C . HIS A 1 85 ? -8.090 -14.343 4.430 1.00 94.88 85 HIS A C 1
ATOM 652 O O . HIS A 1 85 ? -9.243 -14.755 4.572 1.00 94.88 85 HIS A O 1
ATOM 658 N N . ALA A 1 86 ? -7.798 -13.083 4.096 1.00 84.44 86 ALA A N 1
ATOM 659 C CA . ALA A 1 86 ? -8.785 -12.069 3.723 1.00 84.44 86 ALA A CA 1
ATOM 660 C C . ALA A 1 86 ? -9.341 -12.275 2.307 1.00 84.44 86 ALA A C 1
ATOM 662 O O . ALA A 1 86 ? -8.602 -12.807 1.445 1.00 84.44 86 ALA A O 1
#

Radius of gyration: 16.16 Å; chains: 1; bounding box: 40×26×39 Å

Secondary structure (DSSP, 8-state):
-------HHHHHHHHHHHIIIIITTHHHHHHHHHHHHHHHTT--HHHHHIIIIIHHHHHHHHHHHHHHHHHHHHS-HHHHHHHHH-